Protein AF-A0AA37MK30-F1 (afdb_monomer_lite)

pLDDT: mean 78.03, std 14.44, range [42.38, 93.5]

InterPro domains:
  IPR001387 Cro/C1-type, helix-turn-helix domain [cd00093] (6-46)
  IPR010982 Lambda repressor-like, DNA-binding domain superfamily [G3DSA:1.10.260.40] (1-49)
  IPR010982 Lambda repressor-like, DNA-binding domain superfamily [SSF47413] (2-46)

Structure (mmCIF, N/CA/C/O backbone):
data_AF-A0AA37MK30-F1
#
_entry.id   AF-A0AA37MK30-F1
#
loop_
_atom_site.group_PDB
_atom_site.id
_atom_site.type_symbol
_atom_site.label_atom_id
_atom_site.label_alt_id
_atom_site.label_comp_id
_atom_site.label_asym_id
_atom_site.label_entity_id
_atom_site.label_seq_id
_atom_site.pdbx_PDB_ins_code
_atom_site.Cartn_x
_atom_site.Cartn_y
_atom_site.Cartn_z
_atom_site.occupancy
_atom_site.B_iso_or_equiv
_atom_site.auth_seq_id
_atom_site.auth_comp_id
_atom_site.auth_asym_id
_atom_site.auth_atom_id
_atom_site.pdbx_PDB_model_num
ATOM 1 N N . MET A 1 1 ? 8.374 15.105 12.554 1.00 42.38 1 MET A N 1
ATOM 2 C CA . MET A 1 1 ? 8.004 13.767 12.043 1.00 42.38 1 MET A CA 1
ATOM 3 C C . MET A 1 1 ? 7.723 13.905 10.560 1.00 42.38 1 MET A C 1
ATOM 5 O O . MET A 1 1 ? 6.793 14.615 10.207 1.00 42.38 1 MET A O 1
ATOM 9 N N . ASN A 1 2 ? 8.565 13.329 9.703 1.00 48.44 2 ASN A N 1
ATOM 10 C CA . ASN A 1 2 ? 8.390 13.405 8.255 1.00 48.44 2 ASN A CA 1
ATOM 11 C C . ASN A 1 2 ? 7.373 12.322 7.862 1.00 48.44 2 ASN A C 1
ATOM 13 O O . ASN A 1 2 ? 7.736 11.153 7.763 1.00 48.44 2 ASN A O 1
ATOM 17 N N . MET A 1 3 ? 6.090 12.680 7.753 1.00 58.44 3 MET A N 1
ATOM 18 C CA . MET A 1 3 ? 5.064 11.764 7.245 1.00 58.44 3 MET A CA 1
ATOM 19 C C . MET A 1 3 ? 5.438 11.404 5.805 1.00 58.44 3 MET A C 1
ATOM 21 O O . MET A 1 3 ? 5.331 12.232 4.902 1.00 58.44 3 MET A O 1
ATOM 25 N N . LEU A 1 4 ? 5.940 10.187 5.601 1.00 69.62 4 LEU A N 1
ATOM 26 C CA . LEU A 1 4 ? 6.223 9.677 4.267 1.00 69.62 4 LEU A CA 1
ATOM 27 C C . LEU A 1 4 ? 4.891 9.528 3.526 1.00 69.62 4 LEU A C 1
ATOM 29 O O . LEU A 1 4 ? 3.918 9.035 4.092 1.00 69.62 4 LEU A O 1
ATOM 33 N N . PHE A 1 5 ? 4.856 9.938 2.259 1.00 78.56 5 PHE A N 1
ATOM 34 C CA . PHE A 1 5 ? 3.674 9.873 1.389 1.00 78.56 5 PHE A CA 1
ATOM 35 C C . PHE A 1 5 ? 2.976 8.497 1.424 1.00 78.56 5 PHE A C 1
ATOM 37 O O . PHE A 1 5 ? 1.751 8.414 1.433 1.00 78.56 5 PHE A O 1
ATOM 44 N N . GLY A 1 6 ? 3.759 7.421 1.564 1.00 81.12 6 GLY A N 1
ATOM 45 C CA . GLY A 1 6 ? 3.270 6.053 1.738 1.00 81.12 6 GLY A CA 1
ATOM 46 C C . GLY A 1 6 ? 2.374 5.828 2.957 1.00 81.12 6 GLY A C 1
ATOM 47 O O . GLY A 1 6 ? 1.370 5.128 2.845 1.00 81.12 6 GLY A O 1
ATOM 48 N N . ASN A 1 7 ? 2.673 6.465 4.093 1.00 84.81 7 ASN A N 1
ATOM 49 C CA . ASN A 1 7 ? 1.850 6.344 5.297 1.00 84.81 7 ASN A CA 1
ATOM 50 C C . ASN A 1 7 ? 0.468 6.959 5.070 1.00 84.81 7 ASN A C 1
ATOM 52 O O . ASN A 1 7 ? -0.531 6.391 5.502 1.00 84.81 7 ASN A O 1
ATOM 56 N N . LYS A 1 8 ? 0.399 8.081 4.338 1.00 85.94 8 LYS A N 1
ATOM 57 C CA . LYS A 1 8 ? -0.882 8.727 4.047 1.00 85.94 8 LYS A CA 1
ATOM 58 C C . LYS A 1 8 ? -1.735 7.913 3.075 1.00 85.94 8 LYS A C 1
ATOM 60 O O . LYS A 1 8 ? -2.945 7.827 3.254 1.00 85.94 8 LYS A O 1
ATOM 65 N N . ILE A 1 9 ? -1.108 7.279 2.084 1.00 86.06 9 ILE A N 1
ATOM 66 C CA . ILE A 1 9 ? -1.792 6.335 1.188 1.00 86.06 9 ILE A CA 1
ATOM 67 C C . ILE A 1 9 ? -2.366 5.166 1.988 1.00 86.06 9 ILE A C 1
ATOM 69 O O . ILE A 1 9 ? -3.524 4.805 1.789 1.00 86.06 9 ILE A O 1
ATOM 73 N N . LYS A 1 10 ? -1.582 4.615 2.920 1.00 87.94 10 LYS A N 1
ATOM 74 C CA . LYS A 1 10 ? -2.020 3.509 3.769 1.00 87.94 10 LYS A CA 1
ATOM 75 C C . LYS A 1 10 ? -3.223 3.889 4.636 1.00 87.94 10 LYS A C 1
ATOM 77 O O . LYS A 1 10 ? -4.193 3.141 4.656 1.00 87.94 10 LYS A O 1
ATOM 82 N N . GLU A 1 11 ? -3.177 5.051 5.294 1.00 89.94 11 GLU A N 1
ATOM 83 C CA . GLU A 1 11 ? -4.310 5.587 6.067 1.00 89.94 11 GLU A CA 1
ATOM 84 C C . GLU A 1 11 ? -5.574 5.683 5.208 1.00 89.94 11 GLU A C 1
ATOM 86 O O . GLU A 1 11 ? -6.598 5.111 5.564 1.00 89.94 11 GLU A O 1
ATOM 91 N N . LEU A 1 12 ? -5.491 6.333 4.042 1.00 90.31 12 LEU A N 1
ATOM 92 C CA . LEU A 1 12 ? -6.637 6.496 3.143 1.00 90.31 12 LEU A CA 1
ATOM 93 C C . LEU A 1 12 ? -7.169 5.148 2.639 1.00 90.31 12 LEU A C 1
ATOM 95 O O . LEU A 1 12 ? -8.380 4.960 2.524 1.00 90.31 12 LEU A O 1
ATOM 99 N N . ARG A 1 13 ? -6.282 4.193 2.343 1.00 91.00 13 ARG A N 1
ATOM 100 C CA . ARG A 1 13 ? -6.674 2.850 1.909 1.00 91.00 13 ARG A CA 1
ATOM 101 C C . ARG A 1 13 ? -7.434 2.110 3.013 1.00 91.00 13 ARG A C 1
ATOM 103 O O . ARG A 1 13 ? -8.463 1.499 2.724 1.00 91.00 13 ARG A O 1
ATOM 110 N N . ASP A 1 14 ? -6.934 2.169 4.247 1.00 90.88 14 ASP A N 1
ATOM 111 C CA . ASP A 1 14 ? -7.553 1.522 5.407 1.00 90.88 14 ASP A CA 1
ATOM 112 C C . ASP A 1 14 ? -8.893 2.198 5.771 1.00 90.88 14 ASP A C 1
ATOM 114 O O . ASP A 1 14 ? -9.873 1.496 6.010 1.00 90.88 14 ASP A O 1
ATOM 118 N N . GLU A 1 15 ? -8.983 3.534 5.707 1.00 93.50 15 GLU A N 1
ATOM 119 C CA . GLU A 1 15 ? -10.229 4.301 5.906 1.00 93.50 15 GLU A CA 1
ATOM 120 C C . GLU A 1 15 ? -11.329 3.915 4.907 1.00 93.50 15 GLU A C 1
ATOM 122 O O . GLU A 1 15 ? -12.503 3.843 5.265 1.00 93.50 15 GLU A O 1
ATOM 127 N N . ASN A 1 16 ? -10.956 3.635 3.656 1.00 90.44 16 ASN A N 1
ATOM 128 C CA . ASN A 1 16 ? -11.896 3.223 2.613 1.00 90.44 16 ASN A CA 1
ATOM 129 C C . ASN A 1 16 ? -12.142 1.701 2.584 1.00 90.44 16 ASN A C 1
ATOM 131 O O . ASN A 1 16 ? -12.906 1.222 1.748 1.00 90.44 16 ASN A O 1
ATOM 135 N N . GLY A 1 17 ? -11.495 0.918 3.459 1.00 92.19 17 GLY A N 1
ATOM 136 C CA . GLY A 1 17 ? -11.629 -0.543 3.492 1.00 92.19 17 GLY A CA 1
ATOM 137 C C . GLY 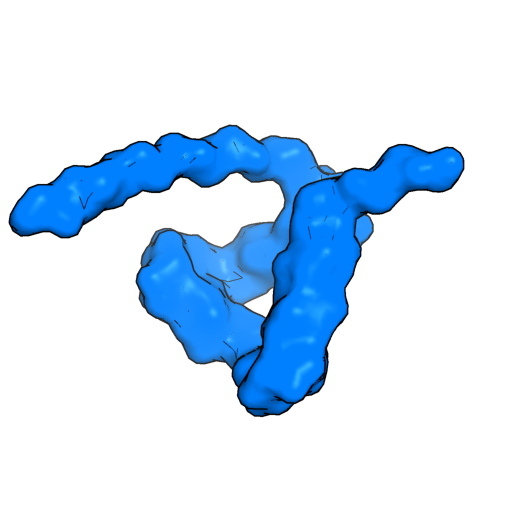A 1 17 ? -11.124 -1.244 2.224 1.00 92.19 17 GLY A C 1
ATOM 138 O O . GLY A 1 17 ? -11.569 -2.346 1.898 1.00 92.19 17 GLY A O 1
ATOM 139 N N . ILE A 1 18 ? -10.212 -0.610 1.481 1.00 91.44 18 ILE A N 1
ATOM 140 C CA . ILE A 1 18 ? -9.734 -1.111 0.189 1.00 91.44 18 ILE A CA 1
ATOM 141 C C . ILE A 1 18 ? -8.567 -2.078 0.404 1.00 91.44 18 ILE A C 1
ATOM 143 O O . ILE A 1 18 ? -7.596 -1.807 1.116 1.00 91.44 18 ILE A O 1
ATOM 147 N N . MET A 1 19 ? -8.621 -3.228 -0.267 1.00 90.31 19 MET A N 1
ATOM 148 C CA . MET A 1 19 ? -7.499 -4.162 -0.272 1.00 90.31 19 MET A CA 1
ATOM 149 C C . MET A 1 19 ? -6.333 -3.597 -1.087 1.00 90.31 19 MET A C 1
ATOM 151 O O . MET A 1 19 ? -6.514 -3.071 -2.185 1.00 90.31 19 MET A O 1
ATOM 155 N N . GLN A 1 20 ? -5.118 -3.782 -0.577 1.00 88.75 20 GLN A N 1
ATOM 156 C CA . GLN A 1 20 ? -3.885 -3.315 -1.207 1.00 88.75 20 GLN A CA 1
ATOM 157 C C . GLN A 1 20 ? -3.745 -3.757 -2.677 1.00 88.75 20 GLN A C 1
ATOM 159 O O . GLN A 1 20 ? -3.357 -2.954 -3.521 1.00 88.75 20 GLN A O 1
ATOM 164 N N . CYS A 1 21 ? -4.135 -4.995 -3.000 1.00 89.94 21 CYS A N 1
ATOM 165 C CA . CYS A 1 21 ? -4.100 -5.535 -4.362 1.00 89.94 21 CYS A CA 1
ATOM 166 C C . CYS A 1 21 ? -5.042 -4.805 -5.332 1.00 89.94 21 CYS A C 1
ATOM 168 O O . CYS A 1 21 ? -4.682 -4.600 -6.486 1.00 89.94 21 CYS A O 1
ATOM 170 N N . HIS A 1 22 ? -6.232 -4.397 -4.878 1.00 88.75 22 HIS A N 1
ATOM 171 C CA . HIS A 1 22 ? -7.185 -3.676 -5.727 1.00 88.75 22 HIS A CA 1
ATOM 172 C C . HIS A 1 22 ? -6.654 -2.291 -6.090 1.00 88.75 22 HIS A C 1
ATOM 174 O O . HIS A 1 22 ? -6.702 -1.898 -7.250 1.00 88.75 22 HIS A O 1
ATOM 180 N N . LEU A 1 23 ? -6.090 -1.577 -5.114 1.00 86.88 23 LEU A N 1
ATOM 181 C CA . LEU A 1 23 ? -5.495 -0.267 -5.362 1.00 86.88 23 LEU A CA 1
ATOM 182 C C . LEU A 1 23 ? -4.246 -0.368 -6.252 1.00 86.88 23 LEU A C 1
ATOM 184 O O . LEU A 1 23 ? -4.062 0.455 -7.139 1.00 86.88 23 LEU A O 1
ATOM 188 N N . ALA A 1 24 ? -3.428 -1.405 -6.065 1.00 89.50 24 ALA A N 1
ATOM 189 C CA . ALA A 1 24 ? -2.278 -1.674 -6.923 1.00 89.50 24 ALA A CA 1
ATOM 190 C C . ALA A 1 24 ? -2.695 -1.941 -8.383 1.00 89.50 24 ALA A C 1
ATOM 192 O O . ALA A 1 24 ? -2.107 -1.368 -9.294 1.00 89.50 24 ALA A O 1
ATOM 193 N N . ALA A 1 25 ? -3.754 -2.732 -8.598 1.00 89.06 25 ALA A N 1
ATOM 194 C CA . ALA A 1 25 ? -4.300 -2.993 -9.929 1.00 89.06 25 ALA A CA 1
ATOM 195 C C . ALA A 1 25 ? -4.843 -1.722 -10.603 1.00 89.06 25 ALA A C 1
ATOM 197 O O . ALA A 1 25 ? -4.576 -1.505 -11.779 1.00 89.06 25 ALA A O 1
ATOM 198 N N . LEU A 1 26 ? -5.549 -0.863 -9.857 1.00 86.88 26 LEU A N 1
ATOM 199 C CA . LEU A 1 26 ? -6.056 0.421 -10.366 1.00 86.88 26 LEU A CA 1
ATOM 200 C C . LEU A 1 26 ? -4.940 1.395 -10.753 1.00 86.88 26 LEU A C 1
ATOM 202 O O . LEU A 1 26 ? -5.113 2.198 -11.661 1.00 86.88 26 LEU A O 1
ATOM 206 N N . LEU A 1 27 ? -3.814 1.341 -10.044 1.00 84.44 27 LEU A N 1
ATOM 207 C CA . LEU A 1 27 ? -2.644 2.170 -10.323 1.00 84.44 27 LEU A CA 1
ATOM 208 C C . LEU A 1 27 ? -1.701 1.538 -11.353 1.00 84.44 27 LEU A C 1
ATOM 210 O O . LEU A 1 27 ? -0.668 2.132 -11.641 1.00 84.44 27 LEU A O 1
ATOM 214 N N . GLU A 1 28 ? -2.024 0.345 -11.863 1.00 87.88 28 GLU A N 1
ATOM 215 C CA . GLU A 1 28 ? -1.173 -0.442 -12.765 1.00 87.88 28 GLU A CA 1
ATOM 216 C C . GLU A 1 28 ? 0.244 -0.669 -12.201 1.00 87.88 28 GLU A C 1
ATOM 218 O O . GLU A 1 28 ? 1.249 -0.673 -12.912 1.00 87.88 28 GLU A O 1
ATOM 223 N N . ILE A 1 29 ? 0.330 -0.865 -10.882 1.00 85.31 29 ILE A N 1
ATOM 224 C CA . ILE A 1 29 ? 1.576 -1.125 -10.157 1.00 85.31 29 ILE A CA 1
ATOM 225 C C . ILE A 1 29 ? 1.529 -2.535 -9.573 1.00 85.31 29 ILE A C 1
ATOM 227 O O . ILE A 1 29 ? 0.521 -2.983 -9.028 1.00 85.31 29 ILE A O 1
ATOM 231 N N . ASP A 1 30 ? 2.668 -3.222 -9.586 1.00 87.44 30 ASP A N 1
ATOM 232 C CA . ASP A 1 30 ? 2.806 -4.510 -8.914 1.00 87.44 30 ASP A CA 1
ATOM 233 C C . ASP A 1 30 ? 2.502 -4.400 -7.410 1.00 87.44 30 ASP A C 1
ATOM 235 O O . ASP A 1 30 ? 3.054 -3.558 -6.695 1.00 87.44 30 ASP A O 1
ATOM 239 N N . THR A 1 31 ? 1.693 -5.319 -6.876 1.00 86.62 31 THR A N 1
ATOM 240 C CA . THR A 1 31 ? 1.333 -5.331 -5.443 1.00 86.62 31 THR A CA 1
ATOM 241 C C . THR A 1 31 ? 2.557 -5.326 -4.503 1.00 86.62 31 THR A C 1
ATOM 243 O O . THR A 1 31 ? 2.568 -4.545 -3.547 1.00 86.62 31 THR A O 1
ATOM 246 N N . PRO A 1 32 ? 3.642 -6.097 -4.755 1.00 86.62 32 PRO A N 1
ATOM 247 C CA . PRO A 1 32 ? 4.861 -6.010 -3.947 1.00 86.62 32 PRO A CA 1
ATOM 248 C C . PRO A 1 32 ? 5.547 -4.640 -4.006 1.00 86.62 32 PRO A C 1
ATOM 250 O O . PRO A 1 32 ? 6.191 -4.230 -3.039 1.00 86.62 32 PRO A O 1
ATOM 253 N N . MET A 1 33 ? 5.431 -3.933 -5.132 1.00 84.31 33 MET A N 1
ATOM 254 C CA . MET A 1 33 ? 5.989 -2.596 -5.306 1.00 84.31 33 MET A CA 1
ATOM 255 C C . MET A 1 33 ? 5.163 -1.586 -4.516 1.00 84.31 33 MET A C 1
ATOM 257 O O . MET A 1 33 ? 5.735 -0.858 -3.709 1.00 84.31 33 MET A O 1
ATOM 261 N N . PHE A 1 34 ? 3.836 -1.629 -4.646 1.00 85.81 34 PHE A N 1
ATOM 262 C CA . PHE A 1 34 ? 2.908 -0.806 -3.872 1.00 85.81 34 PHE A CA 1
ATOM 263 C C . PHE A 1 34 ? 3.077 -1.004 -2.352 1.00 85.81 34 PHE A C 1
ATOM 265 O O . PHE A 1 34 ? 3.153 -0.039 -1.594 1.00 85.81 34 PHE A O 1
ATOM 272 N N . SER A 1 35 ? 3.301 -2.244 -1.906 1.00 86.25 35 SER A N 1
ATOM 273 C CA . SER A 1 35 ? 3.609 -2.561 -0.504 1.00 86.25 35 SER A CA 1
ATOM 274 C C . SER A 1 35 ? 4.886 -1.903 0.028 1.00 86.25 35 SER A C 1
ATOM 276 O O . SER A 1 35 ? 4.964 -1.566 1.210 1.00 86.25 35 SER A O 1
ATOM 278 N N . LYS A 1 36 ? 5.903 -1.696 -0.817 1.00 85.75 36 LYS A N 1
ATOM 279 C CA . LYS A 1 36 ? 7.124 -0.963 -0.433 1.00 85.75 36 LYS A CA 1
ATOM 280 C C . LYS A 1 36 ? 6.880 0.546 -0.354 1.00 85.75 36 LYS A C 1
ATOM 282 O O . LYS A 1 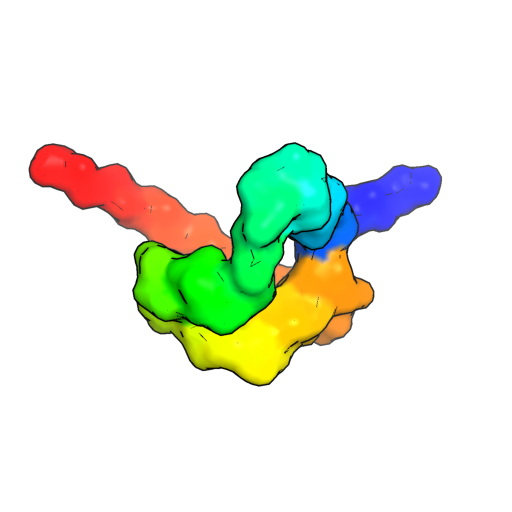36 ? 7.514 1.211 0.459 1.00 85.75 36 LYS A O 1
ATOM 287 N N . ILE A 1 37 ? 5.949 1.072 -1.154 1.00 82.81 37 ILE A N 1
ATOM 288 C CA . ILE A 1 37 ? 5.541 2.483 -1.109 1.00 82.81 37 ILE A CA 1
ATOM 289 C C . ILE A 1 37 ? 4.854 2.774 0.219 1.00 82.81 37 ILE A C 1
ATOM 291 O O . ILE A 1 37 ? 5.297 3.665 0.934 1.00 82.81 37 ILE A O 1
ATOM 295 N N . GLU A 1 38 ? 3.838 1.987 0.589 1.00 84.19 38 GLU A N 1
ATOM 296 C CA . GLU A 1 38 ? 3.094 2.180 1.845 1.00 84.19 38 GLU A CA 1
ATOM 297 C C . GLU A 1 38 ? 3.967 2.041 3.099 1.00 84.19 38 GLU A C 1
ATOM 299 O O . GLU A 1 38 ? 3.649 2.613 4.137 1.00 84.19 38 GLU A O 1
ATOM 304 N N . ARG A 1 39 ? 5.077 1.300 3.010 1.00 82.50 39 ARG A N 1
ATOM 305 C CA . ARG A 1 39 ? 6.066 1.161 4.091 1.00 82.50 39 ARG A CA 1
ATOM 306 C C . ARG A 1 39 ? 7.104 2.281 4.142 1.00 82.50 39 ARG A C 1
ATOM 308 O O . ARG A 1 39 ? 7.828 2.376 5.125 1.00 82.50 39 ARG A O 1
ATOM 315 N N . GLY A 1 40 ? 7.195 3.111 3.103 1.00 75.69 40 GLY A N 1
ATOM 316 C CA . GLY A 1 40 ? 8.221 4.148 3.000 1.00 75.69 40 GLY A CA 1
ATOM 317 C C . GLY A 1 40 ? 9.601 3.644 2.559 1.00 75.69 40 GLY A C 1
ATOM 318 O O . GLY A 1 40 ? 10.536 4.438 2.516 1.00 75.69 40 GLY A O 1
ATOM 319 N N . ASP A 1 41 ? 9.727 2.369 2.170 1.00 68.88 41 ASP A N 1
ATOM 320 C CA . ASP A 1 41 ? 10.980 1.755 1.689 1.00 68.88 41 ASP A CA 1
ATOM 321 C C . ASP A 1 41 ? 11.385 2.256 0.290 1.00 68.88 41 ASP A C 1
ATOM 323 O O . ASP A 1 41 ? 12.496 2.002 -0.181 1.00 68.88 41 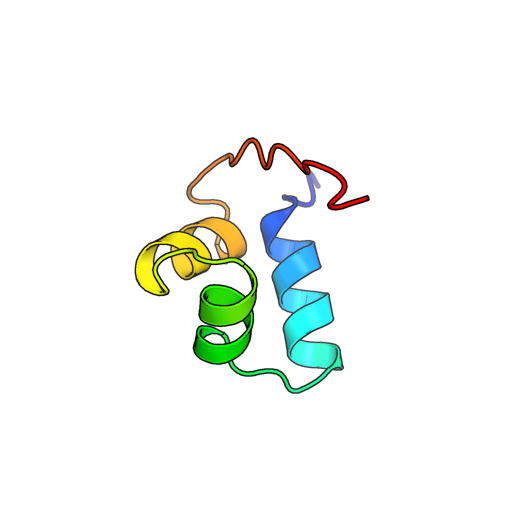ASP A O 1
ATOM 327 N N . ARG A 1 42 ? 10.478 2.947 -0.416 1.00 65.38 42 ARG A N 1
ATOM 328 C CA . ARG A 1 42 ? 10.728 3.495 -1.752 1.00 65.38 42 ARG A CA 1
ATOM 329 C C . ARG A 1 42 ? 10.097 4.871 -1.929 1.00 65.38 42 ARG A C 1
ATOM 331 O O . ARG A 1 42 ? 8.877 5.010 -1.898 1.00 65.38 42 ARG A O 1
ATOM 338 N N . SER A 1 43 ? 10.930 5.864 -2.229 1.00 63.59 43 SER A N 1
ATOM 339 C CA . SER A 1 43 ? 10.486 7.143 -2.786 1.00 63.59 43 SER A CA 1
ATOM 340 C C . SER A 1 43 ? 9.996 6.903 -4.211 1.00 63.59 43 SER A C 1
ATOM 342 O O . SER A 1 43 ? 10.782 6.523 -5.081 1.00 63.59 43 SER A O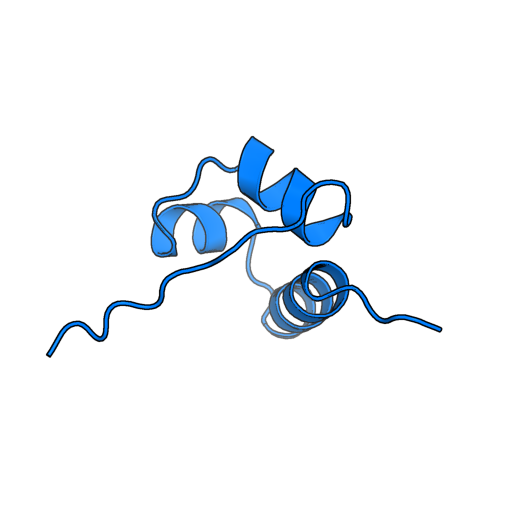 1
ATOM 344 N N . VAL A 1 44 ? 8.704 7.092 -4.458 1.00 65.50 44 VAL A N 1
ATOM 345 C CA . VAL A 1 44 ? 8.132 6.962 -5.801 1.00 65.50 44 VAL A CA 1
ATOM 346 C C . VAL A 1 44 ? 7.817 8.339 -6.346 1.00 65.50 44 VAL A C 1
ATOM 348 O O . VAL A 1 44 ? 7.159 9.146 -5.696 1.00 65.50 44 VAL A O 1
ATOM 351 N N . LYS A 1 45 ? 8.294 8.597 -7.561 1.00 63.91 45 LYS A N 1
ATOM 352 C CA . LYS A 1 45 ? 7.847 9.721 -8.371 1.00 63.91 45 LYS A CA 1
ATOM 353 C C . LYS A 1 45 ? 6.675 9.220 -9.209 1.00 63.91 45 LYS 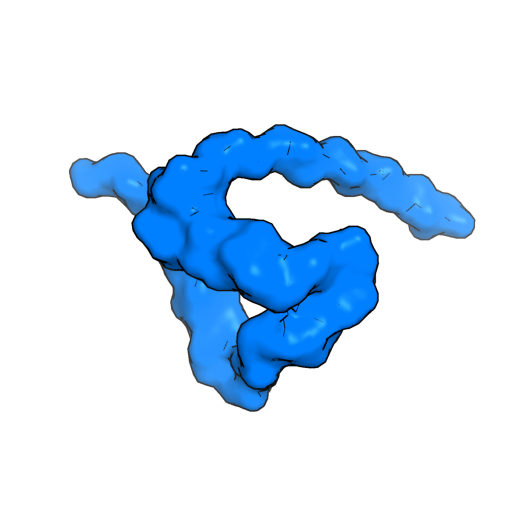A C 1
ATOM 355 O O . LYS A 1 45 ? 6.893 8.631 -10.262 1.00 63.91 45 LYS A O 1
ATOM 360 N N . VAL A 1 46 ? 5.454 9.390 -8.708 1.00 61.09 46 VAL A N 1
ATOM 361 C CA . VAL A 1 46 ? 4.254 9.141 -9.515 1.00 61.09 46 VAL A CA 1
ATOM 362 C C . VAL A 1 46 ? 4.138 10.312 -10.484 1.00 61.09 46 VAL A C 1
ATOM 364 O O . VAL A 1 46 ? 3.986 11.456 -10.058 1.00 61.09 46 VAL A O 1
ATOM 367 N N . VAL A 1 47 ? 4.300 10.049 -11.778 1.00 59.50 47 VAL A N 1
ATOM 368 C CA . VAL A 1 47 ? 3.946 11.017 -12.816 1.00 59.50 47 VAL A CA 1
ATOM 369 C C . VAL A 1 47 ? 2.467 10.786 -13.079 1.00 59.50 47 VAL A C 1
ATOM 371 O O . VAL A 1 47 ? 2.102 9.790 -13.692 1.00 59.50 47 VAL A O 1
ATOM 374 N N . PHE A 1 48 ? 1.618 11.645 -12.523 1.00 55.44 48 PHE A N 1
ATOM 375 C CA . PHE A 1 48 ? 0.206 11.649 -12.880 1.00 55.44 48 PHE A CA 1
ATOM 376 C C . PHE A 1 48 ? 0.104 12.259 -14.273 1.00 55.44 48 PHE A C 1
ATOM 378 O O . PHE A 1 48 ? 0.300 13.461 -14.442 1.00 55.44 48 PHE A O 1
ATOM 385 N N . GLU A 1 49 ? -0.125 11.420 -15.273 1.00 58.41 49 GLU A N 1
ATOM 386 C CA . GLU A 1 49 ? -0.583 11.884 -16.573 1.00 58.41 49 GLU A CA 1
ATOM 387 C C . GLU A 1 49 ? -2.106 11.991 -16.472 1.00 58.41 49 GLU A C 1
ATOM 389 O O . GLU A 1 49 ? -2.789 10.995 -16.228 1.00 58.41 49 GLU A O 1
ATOM 394 N N . GLU A 1 50 ? -2.640 13.215 -16.531 1.00 47.94 50 GLU A N 1
ATOM 395 C CA . GLU A 1 50 ? 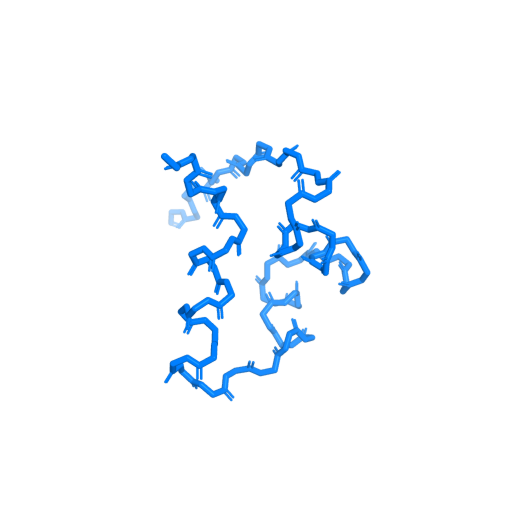-4.086 13.416 -16.615 1.00 47.94 50 GLU A CA 1
ATOM 396 C C . GLU A 1 50 ? -4.571 12.753 -17.905 1.00 47.94 50 GLU A C 1
ATOM 398 O O . GLU A 1 50 ? -4.303 13.233 -19.009 1.00 47.94 50 GLU A O 1
ATOM 403 N N . VAL A 1 51 ? -5.275 11.630 -17.765 1.00 54.25 51 VAL A N 1
ATOM 404 C CA . VAL A 1 51 ? -6.039 11.058 -18.869 1.00 54.25 51 VAL A CA 1
ATOM 405 C C . VAL A 1 51 ? -7.183 12.034 -19.139 1.00 54.25 51 VAL A C 1
ATOM 407 O O . VAL A 1 51 ? -8.099 12.169 -18.328 1.00 54.25 51 VAL A O 1
ATOM 410 N N . LYS A 1 52 ? -7.039 12.789 -20.229 1.00 45.03 52 LYS A N 1
ATOM 411 C CA . LYS A 1 52 ? -7.979 13.810 -20.696 1.00 45.03 52 LYS A CA 1
ATOM 412 C C . LYS A 1 52 ? -9.273 13.202 -21.230 1.00 45.03 52 LYS A C 1
ATOM 414 O O . LYS A 1 52 ? -9.191 12.126 -21.862 1.00 45.03 52 LYS A O 1
#

Sequence (52 aa):
MNMLFGNKIKELRDENGIMQCHLAALLEIDTPMFSKIERGDRSVKVVFEEVK

Organism: Segatella bryantii (NCBI:txid77095)

Foldseek 3Di:
DPPQPLCVVVVVCVVVVHDLVVVCVVLVHDSVVSVCSNVNVDDDDDDDDPPD

Secondary structure (DSSP, 8-state):
----HHHHHHHHHHHTT--HHHHHHHTT--HHHHHHHHTTSS----------

Radius of gyration: 11.28 Å; chains: 1; bounding box: 23×20×33 Å